Protein AF-A0A4Q5WIL7-F1 (afdb_monomer)

Foldseek 3Di:
DLVPPDDLVCQCVVCVVVLLVVQQVVQFASVCSVLVSCLVRPALVAPQQQPRDDPVCPVCCVVVVHDSRRCRPRSVVRSCCSNVVSVVVSVVVRVVCVVCTHDPDPPPPDPPPPVPDDDDPVVVCVVVD

Solvent-accessible surface area (backbone atoms only — not comparable to full-atom values): 7735 Å² total; per-residue (Å²): 99,64,90,70,79,55,58,76,82,54,48,58,73,72,45,44,66,58,48,51,54,53,30,53,77,67,41,35,42,58,83,50,50,64,59,52,53,43,49,66,56,66,36,28,60,50,74,20,47,57,57,49,90,35,74,87,60,55,67,52,24,75,79,71,75,48,59,61,60,71,53,44,71,62,17,48,54,50,20,52,51,48,48,51,53,49,52,52,50,50,52,52,50,51,64,77,39,53,86,63,23,38,62,95,66,80,78,90,78,69,85,73,71,66,74,84,71,65,69,60,71,74,69,69,47,58,90,79,111

Mean predicted aligned error: 12.11 Å

Secondar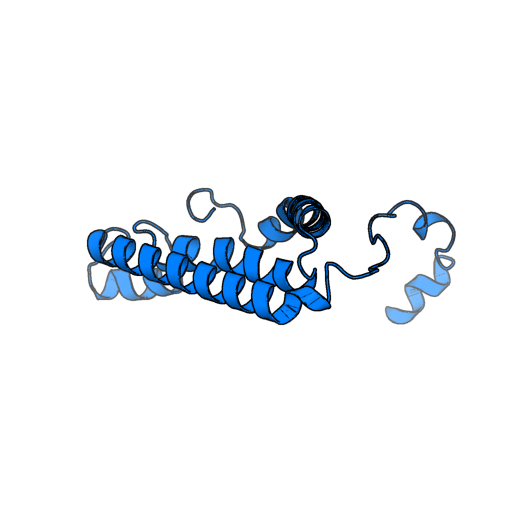y structure (DSSP, 8-state):
-GGGT--TTTHHHHHHHHHHHHHHHTT--TTHHHHHHHHHHHSHHHHTSTT---HHHHTTHHHHT--TTS-HHHHHHHHHHHHHHHHHHHHHHHHHTTTT-S---------STTGGGPPPHHHHHTTT-

Structure (mmCIF, N/CA/C/O backbone):
data_AF-A0A4Q5WIL7-F1
#
_entry.id   AF-A0A4Q5WIL7-F1
#
loop_
_atom_site.group_PDB
_atom_site.id
_atom_site.type_symbol
_atom_site.label_atom_id
_atom_site.label_alt_id
_atom_site.label_comp_id
_atom_site.label_asym_id
_atom_site.label_entity_id
_atom_site.label_seq_id
_atom_site.pdbx_PDB_ins_code
_atom_site.Cartn_x
_atom_site.Cartn_y
_atom_site.Cartn_z
_atom_site.occupancy
_atom_site.B_iso_or_equiv
_atom_site.aut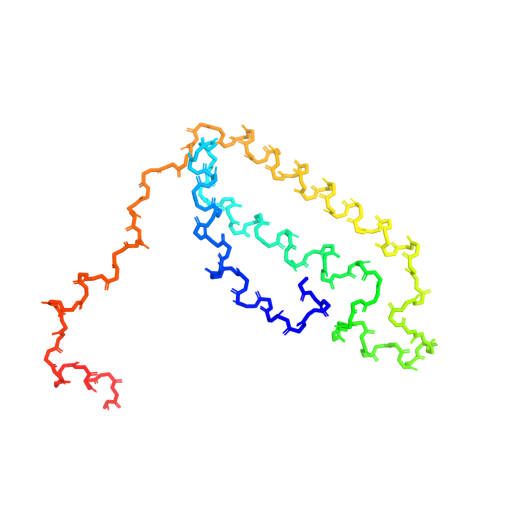h_seq_id
_atom_site.auth_comp_id
_atom_site.auth_asym_id
_atom_site.auth_atom_id
_atom_site.pdbx_PDB_model_num
ATOM 1 N N . MET A 1 1 ? -5.329 -9.335 3.075 1.00 50.16 1 MET A N 1
ATOM 2 C CA . MET A 1 1 ? -4.038 -9.954 3.466 1.00 50.16 1 MET A CA 1
ATOM 3 C C . MET A 1 1 ? -3.923 -10.091 4.975 1.00 50.16 1 MET A C 1
ATOM 5 O O . MET A 1 1 ? -3.637 -11.179 5.449 1.00 50.16 1 MET A O 1
ATOM 9 N N . THR A 1 2 ? -4.268 -9.051 5.730 1.00 52.19 2 THR A N 1
ATOM 10 C CA . THR A 1 2 ? -4.316 -9.050 7.203 1.00 52.19 2 THR A CA 1
ATOM 11 C C . THR A 1 2 ? -5.339 -10.002 7.835 1.00 52.19 2 THR A C 1
ATOM 13 O O . THR A 1 2 ? -5.088 -10.506 8.921 1.00 52.19 2 THR A O 1
ATOM 16 N N . TYR A 1 3 ? -6.437 -10.335 7.148 1.00 53.84 3 TYR A N 1
ATOM 17 C CA . TYR A 1 3 ? -7.439 -11.296 7.646 1.00 53.84 3 TYR A CA 1
ATOM 18 C C . TYR A 1 3 ? -7.083 -12.779 7.444 1.00 53.84 3 TYR A C 1
ATOM 20 O O . TYR A 1 3 ? -7.779 -13.640 7.965 1.00 53.84 3 TYR A O 1
ATOM 28 N N . GLY A 1 4 ? -6.029 -13.091 6.679 1.00 57.66 4 GLY A N 1
ATOM 29 C CA . GLY A 1 4 ? -5.700 -14.470 6.285 1.00 57.66 4 GLY A CA 1
ATOM 30 C C . GLY A 1 4 ? -4.471 -15.071 6.969 1.00 57.66 4 GLY A C 1
ATOM 31 O O . GLY A 1 4 ? -4.044 -16.146 6.570 1.00 57.66 4 GLY A O 1
ATOM 32 N N . GLY A 1 5 ? -3.833 -14.367 7.912 1.00 55.81 5 GLY A N 1
ATOM 33 C CA . GLY A 1 5 ? -2.565 -14.813 8.516 1.00 55.81 5 GLY A CA 1
ATOM 34 C C . GLY A 1 5 ? -1.364 -14.807 7.556 1.00 55.81 5 GLY A C 1
ATOM 35 O O . GLY A 1 5 ? -0.280 -15.258 7.918 1.00 55.81 5 GLY A O 1
ATOM 36 N N . VAL A 1 6 ? -1.529 -14.282 6.337 1.00 60.41 6 VAL A N 1
ATOM 37 C CA . VAL A 1 6 ? -0.452 -14.178 5.348 1.00 60.41 6 VAL A CA 1
ATOM 38 C C . VAL A 1 6 ? 0.497 -13.067 5.773 1.00 60.41 6 VAL A C 1
ATOM 40 O O . VAL A 1 6 ? 0.117 -11.895 5.842 1.00 60.41 6 VAL A O 1
ATOM 43 N N . SER A 1 7 ? 1.744 -13.448 6.047 1.00 62.59 7 SER A N 1
ATOM 44 C CA . SER A 1 7 ? 2.803 -12.516 6.411 1.00 62.59 7 SER A CA 1
ATOM 45 C C . SER A 1 7 ? 3.018 -11.487 5.302 1.00 62.59 7 SER A C 1
ATOM 47 O O . SER A 1 7 ? 3.272 -11.834 4.146 1.00 62.59 7 SER A O 1
ATOM 49 N N . LEU A 1 8 ? 2.957 -10.206 5.670 1.00 67.25 8 LEU A N 1
ATOM 50 C CA . LEU A 1 8 ? 3.194 -9.076 4.768 1.00 67.25 8 LEU A CA 1
ATOM 51 C C . LEU A 1 8 ? 4.587 -9.126 4.115 1.00 67.25 8 LEU A C 1
ATOM 53 O O . LEU A 1 8 ? 4.783 -8.527 3.063 1.00 67.25 8 LEU A O 1
ATOM 57 N N . PHE A 1 9 ? 5.530 -9.879 4.694 1.00 69.62 9 PHE A N 1
ATOM 58 C CA . PHE A 1 9 ? 6.861 -10.112 4.131 1.00 69.62 9 PHE A CA 1
ATOM 59 C C . PHE A 1 9 ? 6.856 -11.026 2.896 1.00 69.62 9 PHE A C 1
ATOM 61 O O . PHE A 1 9 ? 7.765 -10.938 2.079 1.00 69.62 9 PHE A O 1
ATOM 68 N N . VAL A 1 10 ? 5.842 -11.882 2.730 1.00 77.50 10 VAL A N 1
ATOM 69 C CA . VAL A 1 10 ? 5.768 -12.846 1.614 1.00 77.50 10 VAL A CA 1
ATOM 70 C C . VAL A 1 10 ? 5.105 -12.236 0.378 1.00 77.50 10 VAL A C 1
ATOM 72 O O . VAL A 1 10 ? 5.409 -12.601 -0.756 1.00 77.50 10 VAL A O 1
ATOM 75 N N . VAL A 1 11 ? 4.218 -11.264 0.585 1.00 78.56 11 VAL A N 1
ATOM 76 C CA . VAL A 1 11 ? 3.415 -10.646 -0.479 1.00 78.56 11 VAL A CA 1
ATOM 77 C C . VAL A 1 11 ? 4.268 -10.054 -1.608 1.00 78.56 11 VAL A C 1
ATOM 79 O O . VAL A 1 11 ? 3.948 -10.325 -2.768 1.00 78.56 11 VAL A O 1
ATOM 82 N N . PRO A 1 12 ? 5.350 -9.291 -1.342 1.00 83.19 12 PRO A N 1
ATOM 83 C CA . PRO A 1 12 ? 6.160 -8.726 -2.412 1.00 83.19 12 PRO A CA 1
ATOM 84 C C . PRO A 1 12 ? 6.743 -9.802 -3.326 1.00 83.19 12 PRO A C 1
ATOM 86 O O . PRO A 1 12 ? 6.745 -9.604 -4.533 1.00 83.19 12 PRO A O 1
ATOM 89 N N . PHE A 1 13 ? 7.154 -10.958 -2.796 1.00 83.50 13 PHE A N 1
ATOM 90 C CA . PHE A 1 13 ? 7.723 -12.038 -3.609 1.00 83.50 13 PHE A CA 1
ATOM 91 C C . PHE A 1 13 ? 6.717 -12.618 -4.606 1.00 83.50 13 PHE A C 1
ATOM 93 O O . PHE A 1 13 ? 7.068 -12.872 -5.754 1.00 83.50 13 PHE A O 1
ATOM 100 N N . ALA A 1 14 ? 5.457 -12.774 -4.196 1.00 85.31 14 ALA A N 1
ATOM 101 C CA . ALA A 1 14 ? 4.408 -13.290 -5.073 1.00 85.31 14 ALA A CA 1
ATOM 102 C C . ALA A 1 14 ? 3.904 -12.239 -6.080 1.00 85.31 14 ALA A C 1
ATOM 104 O O . ALA A 1 14 ? 3.589 -12.559 -7.224 1.00 85.31 14 ALA A O 1
ATOM 105 N N . VAL A 1 15 ? 3.810 -10.974 -5.660 1.00 85.88 15 VAL A N 1
ATOM 106 C CA . VAL A 1 15 ? 3.179 -9.906 -6.454 1.00 85.88 15 VAL A CA 1
ATOM 107 C C . VAL A 1 15 ? 4.174 -9.205 -7.383 1.00 85.88 15 VAL A C 1
ATOM 109 O O . VAL A 1 15 ? 3.775 -8.676 -8.422 1.00 85.88 15 VAL A O 1
ATOM 112 N N . TYR A 1 16 ? 5.467 -9.205 -7.057 1.00 89.06 16 TYR A N 1
ATOM 113 C CA . TYR A 1 16 ? 6.488 -8.485 -7.818 1.00 89.06 16 TYR A CA 1
ATOM 114 C C . TYR A 1 16 ? 6.574 -8.891 -9.301 1.00 89.06 16 TYR A C 1
ATOM 116 O O . TYR A 1 16 ? 6.550 -7.977 -10.129 1.00 89.06 16 TYR A O 1
ATOM 124 N N . PRO A 1 17 ? 6.587 -10.185 -9.691 1.00 86.62 17 PRO A N 1
ATOM 125 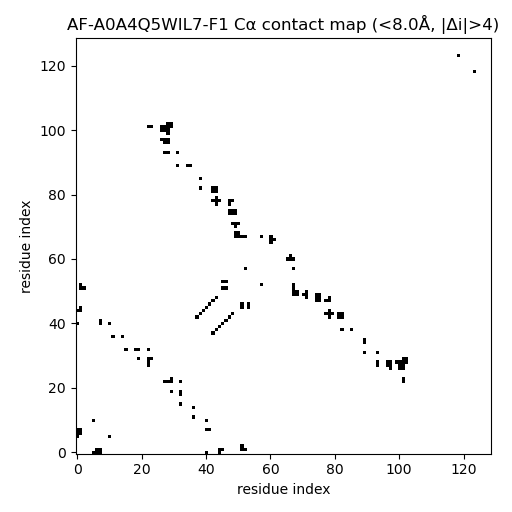C CA . PRO A 1 17 ? 6.645 -10.567 -11.107 1.00 86.62 17 PRO A CA 1
ATOM 126 C C . PRO A 1 17 ? 5.447 -10.036 -11.906 1.00 86.62 17 PRO A C 1
ATOM 128 O O . PRO A 1 17 ? 5.597 -9.517 -13.014 1.00 86.62 17 PRO A O 1
ATOM 131 N N . ILE A 1 18 ? 4.255 -10.087 -11.303 1.00 89.25 18 ILE A N 1
ATOM 132 C CA . ILE A 1 18 ? 3.014 -9.575 -11.895 1.00 89.25 18 ILE A CA 1
ATOM 133 C C . ILE A 1 18 ? 3.100 -8.052 -12.053 1.00 89.25 18 ILE A C 1
ATOM 135 O O . ILE A 1 18 ? 2.781 -7.513 -13.114 1.00 89.25 18 ILE A O 1
ATOM 139 N N . ALA A 1 19 ? 3.570 -7.349 -11.020 1.00 88.00 19 ALA A N 1
ATOM 140 C CA . ALA A 1 19 ? 3.732 -5.901 -11.052 1.00 88.00 19 ALA A CA 1
ATOM 141 C C . ALA A 1 19 ? 4.757 -5.461 -12.110 1.00 88.00 19 ALA A C 1
ATOM 143 O O . ALA A 1 19 ? 4.495 -4.517 -12.851 1.00 88.00 19 ALA A O 1
ATOM 144 N N . VAL A 1 20 ? 5.883 -6.169 -12.237 1.00 88.94 20 VAL A N 1
ATOM 145 C CA . VAL A 1 20 ? 6.902 -5.933 -13.273 1.00 88.94 20 VAL A CA 1
ATOM 146 C C . VAL A 1 20 ? 6.294 -6.045 -14.670 1.00 88.94 20 VAL A C 1
ATOM 148 O O . VAL A 1 20 ? 6.445 -5.118 -15.468 1.00 88.94 20 VAL A O 1
ATOM 151 N N . ALA A 1 21 ? 5.550 -7.118 -14.952 1.00 87.06 21 ALA A N 1
ATOM 152 C CA . ALA A 1 21 ? 4.895 -7.307 -16.245 1.00 87.06 21 ALA A CA 1
ATOM 153 C C . ALA A 1 21 ? 3.879 -6.190 -16.554 1.00 87.06 21 ALA A C 1
ATOM 155 O O . ALA A 1 21 ? 3.848 -5.655 -17.666 1.00 87.06 21 ALA A O 1
ATOM 156 N N . LEU A 1 22 ? 3.078 -5.787 -15.560 1.00 87.81 22 LEU A N 1
ATOM 157 C CA . LEU A 1 22 ? 2.047 -4.757 -15.717 1.00 87.81 22 LEU A CA 1
ATOM 158 C C . LEU A 1 22 ? 2.642 -3.356 -15.935 1.00 87.81 22 LEU A C 1
ATOM 160 O O . LEU A 1 22 ? 2.173 -2.598 -16.791 1.00 87.81 22 LEU A O 1
ATOM 164 N N . PHE A 1 23 ? 3.695 -3.020 -15.187 1.00 90.12 23 PHE A N 1
ATOM 165 C CA . PHE A 1 23 ? 4.396 -1.741 -15.290 1.00 90.12 23 PHE A CA 1
ATOM 166 C C . PHE A 1 23 ? 5.164 -1.643 -16.606 1.00 90.12 23 PHE A C 1
ATOM 168 O O . PHE A 1 23 ? 5.145 -0.584 -17.232 1.00 90.12 23 PHE A O 1
ATOM 175 N N . ARG A 1 24 ? 5.760 -2.749 -17.074 1.00 88.00 24 ARG A N 1
ATOM 176 C CA . ARG A 1 24 ? 6.421 -2.825 -18.382 1.00 88.00 24 ARG A CA 1
ATOM 177 C C . ARG A 1 24 ? 5.423 -2.600 -19.514 1.00 88.00 24 ARG A C 1
ATOM 179 O O . ARG A 1 24 ? 5.653 -1.737 -20.356 1.00 88.00 24 ARG A O 1
ATOM 186 N N . LYS A 1 25 ? 4.277 -3.293 -19.491 1.00 87.38 25 LYS A N 1
ATOM 187 C CA . LYS A 1 25 ? 3.206 -3.118 -20.491 1.00 87.38 25 LYS A CA 1
ATOM 188 C C . LYS A 1 25 ? 2.652 -1.690 -20.523 1.00 87.38 25 LYS A C 1
ATOM 190 O O . LYS A 1 25 ? 2.268 -1.205 -21.581 1.00 87.38 25 LYS A O 1
ATOM 195 N N . SER A 1 26 ? 2.624 -1.021 -19.372 1.00 85.75 26 SER A N 1
ATOM 196 C CA . SER A 1 26 ? 2.102 0.345 -19.231 1.00 85.75 26 SER A CA 1
ATOM 197 C C . SER A 1 26 ? 3.177 1.432 -19.372 1.00 85.75 26 SER A C 1
ATOM 199 O O . SER A 1 26 ? 2.865 2.612 -19.226 1.00 85.75 26 SER A O 1
ATOM 201 N N . ASN A 1 27 ? 4.434 1.050 -19.629 1.00 86.38 27 ASN A N 1
ATOM 202 C CA . ASN A 1 27 ? 5.605 1.930 -19.664 1.00 86.38 27 ASN A CA 1
ATOM 203 C C . ASN A 1 27 ? 5.735 2.851 -18.427 1.00 86.38 27 ASN A C 1
ATOM 205 O O . ASN A 1 27 ? 6.052 4.035 -18.535 1.00 86.38 27 ASN A O 1
ATOM 209 N N . ILE A 1 28 ? 5.452 2.311 -17.239 1.00 88.44 28 ILE A N 1
ATOM 210 C CA . ILE A 1 28 ? 5.547 3.021 -15.957 1.00 88.44 28 ILE A CA 1
ATOM 211 C C . ILE A 1 28 ? 6.915 2.728 -15.318 1.00 88.44 28 ILE A C 1
ATOM 213 O O . ILE A 1 28 ? 7.326 1.570 -15.313 1.00 88.44 28 ILE A O 1
ATOM 217 N N . PRO A 1 29 ? 7.603 3.707 -14.704 1.00 87.50 29 PRO A N 1
ATOM 218 C CA . PRO A 1 29 ? 8.896 3.482 -14.055 1.00 87.50 29 PRO A CA 1
ATOM 219 C C . PRO A 1 29 ? 8.901 2.350 -13.022 1.00 87.50 29 PRO A C 1
ATOM 221 O O . PRO A 1 29 ? 8.127 2.370 -12.060 1.00 87.50 29 PRO A O 1
ATOM 224 N N . LYS A 1 30 ? 9.848 1.407 -13.158 1.00 85.94 30 LYS A N 1
ATOM 225 C CA . LYS A 1 30 ? 10.015 0.238 -12.267 1.00 85.94 30 LYS A CA 1
ATOM 226 C C . LYS A 1 30 ? 10.135 0.626 -10.786 1.00 85.94 30 LYS A C 1
ATOM 228 O O . LYS A 1 30 ? 9.617 -0.069 -9.916 1.00 85.94 30 LYS A O 1
ATOM 233 N N . ARG A 1 31 ? 10.741 1.780 -10.479 1.00 87.00 31 ARG A N 1
ATOM 234 C CA . ARG A 1 31 ? 10.890 2.299 -9.102 1.00 87.00 31 ARG A CA 1
ATOM 235 C C . ARG A 1 31 ? 9.574 2.611 -8.376 1.00 87.00 31 ARG A C 1
ATOM 237 O O . ARG A 1 31 ? 9.587 2.803 -7.166 1.00 87.00 31 ARG A O 1
ATOM 244 N N . LEU A 1 32 ? 8.447 2.678 -9.089 1.00 89.25 32 LEU A N 1
ATOM 245 C CA . LEU A 1 32 ? 7.120 2.870 -8.496 1.00 89.25 32 LEU A CA 1
ATOM 246 C C . LEU A 1 32 ? 6.457 1.545 -8.072 1.00 89.25 32 LEU A C 1
ATOM 248 O O . LEU A 1 32 ? 5.451 1.575 -7.361 1.00 89.25 32 LEU A O 1
ATOM 252 N N . ILE A 1 33 ? 7.024 0.390 -8.446 1.00 89.12 33 ILE A N 1
ATOM 253 C CA . ILE A 1 33 ? 6.517 -0.931 -8.045 1.00 89.12 33 ILE A CA 1
ATOM 254 C C . ILE A 1 33 ? 6.549 -1.104 -6.517 1.00 89.12 33 ILE A C 1
ATOM 256 O O . ILE A 1 33 ? 5.493 -1.408 -5.956 1.00 89.12 33 ILE A O 1
ATOM 260 N N . PRO A 1 34 ? 7.672 -0.846 -5.806 1.00 88.50 34 PRO A N 1
ATOM 261 C CA . PRO A 1 34 ? 7.700 -0.967 -4.349 1.00 88.50 34 PRO A CA 1
ATOM 262 C C . PRO A 1 34 ? 6.679 -0.052 -3.669 1.00 88.50 34 PRO A C 1
ATOM 264 O O . PRO A 1 34 ? 5.982 -0.487 -2.759 1.00 88.50 34 PRO A O 1
ATOM 267 N N . ALA A 1 35 ? 6.530 1.186 -4.153 1.00 87.62 35 ALA A N 1
ATOM 268 C CA . ALA A 1 35 ? 5.550 2.133 -3.623 1.00 87.62 35 ALA A CA 1
ATOM 269 C C . ALA A 1 35 ? 4.105 1.642 -3.815 1.00 87.62 35 ALA A C 1
ATOM 271 O O . ALA A 1 35 ? 3.282 1.790 -2.917 1.00 87.62 35 ALA A O 1
ATOM 272 N N . SER A 1 36 ? 3.804 1.013 -4.952 1.00 88.62 36 SER A N 1
ATOM 273 C CA . SER A 1 36 ? 2.465 0.490 -5.259 1.00 88.62 36 SER A CA 1
ATOM 274 C C . SER A 1 36 ? 2.121 -0.743 -4.421 1.00 88.62 36 SER A C 1
ATOM 276 O O . SER A 1 36 ? 1.020 -0.836 -3.879 1.00 88.62 36 SER A O 1
ATOM 278 N N . ILE A 1 37 ? 3.081 -1.659 -4.248 1.00 87.38 37 ILE A N 1
ATOM 279 C CA . ILE A 1 37 ? 2.936 -2.819 -3.356 1.00 87.38 37 ILE A CA 1
ATOM 280 C C . ILE A 1 37 ? 2.775 -2.344 -1.910 1.00 87.38 37 ILE A C 1
ATOM 282 O O . ILE A 1 37 ? 1.888 -2.823 -1.204 1.00 87.38 37 ILE A O 1
ATOM 286 N N . ALA A 1 38 ? 3.586 -1.375 -1.478 1.00 85.12 38 ALA A N 1
ATOM 287 C CA . ALA A 1 38 ? 3.515 -0.829 -0.131 1.00 85.12 38 ALA A CA 1
ATOM 288 C C . ALA A 1 38 ? 2.176 -0.137 0.137 1.00 85.12 38 ALA A C 1
ATOM 290 O O . ALA A 1 38 ? 1.582 -0.360 1.192 1.00 85.12 38 ALA A O 1
ATOM 291 N N . LEU A 1 39 ? 1.658 0.626 -0.833 1.00 85.38 39 LEU A N 1
ATOM 292 C CA . LEU A 1 39 ? 0.339 1.238 -0.736 1.00 85.38 39 LEU A CA 1
ATOM 293 C C . LEU A 1 39 ? -0.738 0.178 -0.478 1.00 85.38 39 LEU A C 1
ATOM 295 O O . LEU A 1 39 ? -1.488 0.283 0.486 1.00 85.38 39 LEU A O 1
ATOM 299 N N . GLY A 1 40 ? -0.791 -0.867 -1.304 1.00 80.12 40 GLY A N 1
ATOM 300 C CA . GLY A 1 40 ? -1.812 -1.910 -1.193 1.00 80.12 40 GLY A CA 1
ATOM 301 C C . GLY A 1 40 ? -1.641 -2.851 0.002 1.00 80.12 40 GLY A C 1
ATOM 302 O O . GLY A 1 40 ? -2.611 -3.488 0.396 1.00 80.12 40 GLY A O 1
ATOM 303 N N . SER A 1 41 ? -0.433 -2.959 0.566 1.00 76.81 41 SER A N 1
ATOM 304 C CA . SER A 1 41 ? -0.117 -3.941 1.616 1.00 76.81 41 SER A CA 1
ATOM 305 C C . SER A 1 41 ? -0.069 -3.337 3.019 1.00 76.81 41 SER A C 1
ATOM 307 O O . SER A 1 41 ? -0.554 -3.967 3.957 1.00 76.81 41 SER A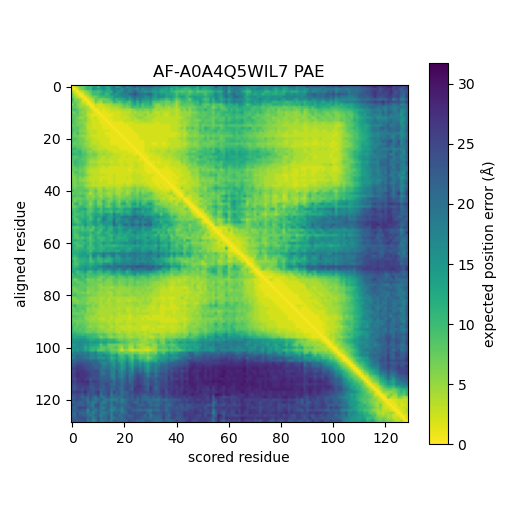 O 1
ATOM 309 N N . PHE A 1 42 ? 0.487 -2.129 3.167 1.00 73.38 42 PHE A N 1
ATOM 310 C CA . PHE A 1 42 ? 0.816 -1.518 4.463 1.00 73.38 42 PHE A CA 1
ATOM 311 C C . PHE A 1 42 ? -0.076 -0.337 4.861 1.00 73.38 42 PHE A C 1
ATOM 313 O O . PHE A 1 42 ? 0.091 0.189 5.957 1.00 73.38 42 PHE A O 1
ATOM 320 N N . THR A 1 43 ? -1.005 0.109 4.009 1.00 76.94 43 THR A N 1
ATOM 321 C CA . THR A 1 43 ? -1.860 1.270 4.324 1.00 76.94 43 THR A CA 1
ATOM 322 C C . THR A 1 43 ? -3.263 0.831 4.749 1.00 76.94 43 THR A C 1
ATOM 324 O O . THR A 1 43 ? -3.410 0.176 5.777 1.00 76.94 43 THR A O 1
ATOM 327 N N . PHE A 1 44 ? -4.300 1.122 3.962 1.00 73.25 44 PHE A N 1
ATOM 328 C CA . PHE A 1 44 ? -5.706 0.884 4.294 1.00 73.25 44 PHE A CA 1
ATOM 329 C C . PHE A 1 44 ? -6.020 -0.565 4.669 1.00 73.25 44 PHE A C 1
ATOM 331 O O . PHE A 1 44 ? -6.778 -0.797 5.606 1.00 73.25 44 PHE A O 1
ATOM 338 N N . THR A 1 45 ? -5.381 -1.540 4.022 1.00 70.62 45 THR A N 1
ATOM 339 C CA . THR A 1 45 ? -5.542 -2.964 4.345 1.00 70.62 45 THR A CA 1
ATOM 340 C C . THR A 1 45 ? -4.966 -3.364 5.696 1.00 70.62 45 THR A C 1
ATOM 342 O O . THR A 1 45 ? -5.406 -4.366 6.258 1.00 70.62 45 THR A O 1
ATOM 345 N N . MET A 1 46 ? -3.949 -2.645 6.176 1.00 68.69 46 MET A N 1
ATOM 346 C CA . MET A 1 46 ? -3.238 -2.969 7.407 1.00 68.69 46 MET A CA 1
ATOM 347 C C . MET A 1 46 ? -3.756 -2.174 8.600 1.00 68.69 46 MET A C 1
ATOM 349 O O . MET A 1 46 ? -3.832 -2.746 9.678 1.00 68.69 46 MET A O 1
ATOM 353 N N . THR A 1 47 ? -4.090 -0.895 8.406 1.00 67.88 47 THR A N 1
ATOM 354 C CA . THR A 1 47 ? -4.292 0.054 9.511 1.00 67.88 47 THR A CA 1
ATOM 355 C C . THR A 1 47 ? -5.725 0.531 9.703 1.00 67.88 47 THR A C 1
ATOM 357 O O . THR A 1 47 ? -6.085 0.873 10.826 1.00 67.88 47 THR A O 1
ATOM 360 N N . ALA A 1 48 ? -6.537 0.601 8.643 1.00 61.97 48 ALA A N 1
ATOM 361 C CA . ALA A 1 48 ? -7.829 1.289 8.714 1.00 61.97 48 ALA A C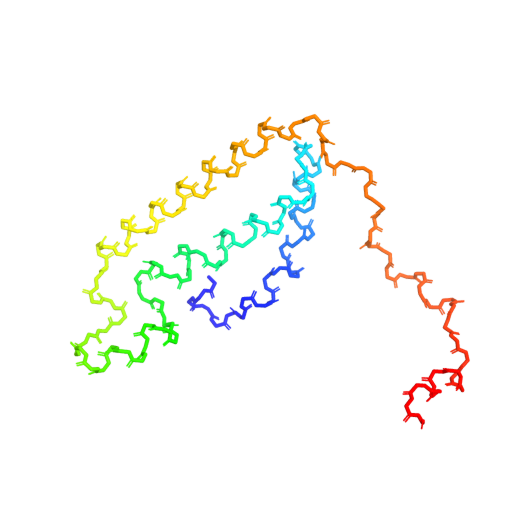A 1
ATOM 362 C C . ALA A 1 48 ? -9.046 0.401 8.473 1.00 61.97 48 ALA A C 1
ATOM 364 O O . ALA A 1 48 ? -10.136 0.766 8.910 1.00 61.97 48 ALA A O 1
ATOM 365 N N . LEU A 1 49 ? -8.903 -0.757 7.822 1.00 66.69 49 LEU A N 1
ATOM 366 C CA . LEU A 1 49 ? -10.034 -1.671 7.696 1.00 66.69 49 LEU A CA 1
ATOM 367 C C . LEU A 1 49 ? -10.439 -2.203 9.084 1.00 66.69 49 LEU A C 1
ATOM 369 O O . LEU A 1 49 ? -9.612 -2.800 9.774 1.00 66.69 49 LEU A O 1
ATOM 373 N N . PRO A 1 50 ? -11.702 -2.024 9.504 1.00 60.41 50 PRO A N 1
ATOM 374 C CA . PRO A 1 50 ? -12.139 -2.449 10.826 1.00 60.41 50 PRO A CA 1
ATOM 375 C C . PRO A 1 50 ? -12.159 -3.967 10.939 1.00 60.41 50 PRO A C 1
ATOM 377 O O . PRO A 1 50 ? -12.699 -4.639 10.063 1.00 60.41 50 PRO A O 1
ATOM 380 N N . GLY A 1 51 ? -11.599 -4.485 12.030 1.00 63.34 51 GLY A N 1
ATOM 381 C CA . GLY A 1 51 ? -11.425 -5.916 12.263 1.00 63.34 51 GLY A CA 1
ATOM 382 C C . GLY A 1 51 ? -9.981 -6.412 12.145 1.00 63.34 51 GLY A C 1
ATOM 383 O O . GLY A 1 51 ? -9.730 -7.556 12.516 1.00 63.34 51 GLY A O 1
ATOM 384 N N . THR A 1 52 ? -9.013 -5.604 11.686 1.00 62.78 52 THR A N 1
ATOM 385 C CA . THR A 1 52 ? -7.612 -6.048 11.584 1.00 62.78 52 THR A CA 1
ATOM 386 C C . THR A 1 52 ? -6.941 -6.103 12.964 1.00 62.78 52 THR A C 1
ATOM 388 O O . THR A 1 52 ? -6.783 -5.056 13.601 1.00 62.78 52 THR A O 1
ATOM 391 N N . PRO A 1 53 ? -6.493 -7.280 13.442 1.00 60.12 53 PRO A N 1
ATOM 392 C CA . PRO A 1 53 ? -5.724 -7.375 14.676 1.00 60.12 53 PRO A CA 1
ATOM 393 C C . PRO A 1 53 ? -4.302 -6.874 14.408 1.00 60.12 53 PRO A C 1
ATOM 395 O O . PRO A 1 53 ? -3.525 -7.509 13.698 1.00 60.12 53 PRO A O 1
ATOM 398 N N . GLN A 1 54 ? -3.956 -5.713 14.953 1.00 65.56 54 GLN A N 1
ATOM 399 C CA . GLN A 1 54 ? -2.663 -5.076 14.720 1.00 65.56 54 GLN A CA 1
ATOM 400 C C . GLN A 1 54 ? -1.992 -4.792 16.058 1.00 65.56 54 GLN A C 1
ATOM 402 O O . GLN A 1 54 ? -2.635 -4.229 16.934 1.00 65.56 54 GLN A O 1
ATOM 407 N N . ILE A 1 55 ? -0.711 -5.136 16.222 1.00 65.38 55 ILE A N 1
ATOM 408 C CA . ILE A 1 55 ? 0.001 -5.000 17.510 1.00 65.38 55 ILE A CA 1
ATOM 409 C C . ILE A 1 55 ? -0.104 -3.571 18.072 1.00 65.38 55 ILE A C 1
ATOM 411 O O . ILE A 1 55 ? -0.368 -3.399 19.258 1.00 65.38 55 ILE A O 1
ATOM 415 N N . GLN A 1 56 ? 0.005 -2.551 17.212 1.00 67.19 56 GLN A N 1
ATOM 416 C CA . GLN A 1 56 ? -0.106 -1.142 17.617 1.00 67.19 56 GLN A CA 1
ATOM 417 C C . GLN A 1 56 ? -1.496 -0.766 18.158 1.00 67.19 56 GLN A C 1
ATOM 419 O O . GLN A 1 56 ? -1.593 0.068 19.052 1.00 67.19 56 GLN A O 1
ATOM 424 N N . ASN A 1 57 ? -2.556 -1.426 17.683 1.00 69.38 57 ASN A N 1
ATOM 425 C CA . ASN A 1 57 ? -3.930 -1.201 18.143 1.00 69.38 57 ASN A CA 1
ATOM 426 C C . ASN A 1 57 ? -4.328 -2.186 19.259 1.00 69.38 57 ASN A C 1
ATOM 428 O O . ASN A 1 57 ? -5.185 -1.880 20.080 1.00 69.38 57 ASN A O 1
ATOM 432 N N . ALA A 1 58 ? -3.686 -3.355 19.327 1.00 70.88 58 ALA A N 1
ATOM 433 C CA . ALA A 1 58 ? -3.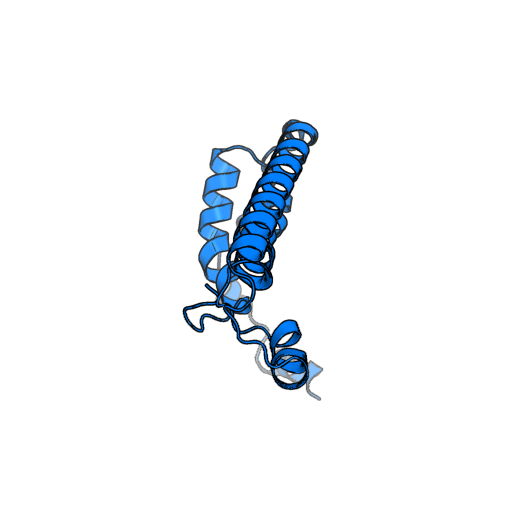977 -4.420 20.282 1.00 70.88 58 ALA A CA 1
ATOM 434 C C . ALA A 1 58 ? -3.444 -4.170 21.689 1.00 70.88 58 ALA A C 1
ATOM 436 O O . ALA A 1 58 ? -4.074 -4.607 22.646 1.00 70.88 58 ALA A O 1
ATOM 437 N N . ILE A 1 59 ? -2.340 -3.436 21.827 1.00 77.50 59 ILE A N 1
ATOM 438 C CA . ILE A 1 59 ? -1.802 -3.040 23.134 1.00 77.50 59 ILE A CA 1
ATOM 439 C C . ILE A 1 59 ? -2.787 -2.140 23.912 1.00 77.50 59 ILE A C 1
ATOM 441 O O . ILE A 1 59 ? -3.036 -2.437 25.078 1.00 77.50 59 ILE A O 1
ATOM 445 N N . PRO A 1 60 ? -3.380 -1.077 23.324 1.00 73.00 60 PRO A N 1
ATOM 446 C CA . PRO A 1 60 ? -4.294 -0.192 24.053 1.00 73.00 60 PRO A CA 1
ATOM 447 C C . PRO A 1 60 ? -5.752 -0.682 24.147 1.00 73.00 60 PRO A C 1
ATOM 449 O O . PRO A 1 60 ? -6.461 -0.235 25.045 1.00 73.00 60 PRO A O 1
ATOM 452 N N . MET A 1 61 ? -6.226 -1.585 23.277 1.00 79.50 61 MET A N 1
ATOM 453 C CA . MET A 1 61 ? -7.626 -2.066 23.287 1.00 79.50 61 MET A CA 1
ATOM 454 C C . MET A 1 61 ? -8.125 -2.534 24.675 1.00 79.50 61 MET A C 1
ATOM 456 O O . MET A 1 61 ? -9.193 -2.079 25.094 1.00 79.50 61 MET A O 1
ATOM 460 N N . PRO A 1 62 ? -7.362 -3.347 25.441 1.00 75.44 62 PRO A N 1
ATOM 461 C CA . PRO A 1 62 ? -7.754 -3.750 26.793 1.00 75.44 62 PRO A CA 1
ATOM 462 C C . PRO A 1 62 ? -7.838 -2.581 27.783 1.00 75.44 62 PRO A C 1
ATOM 464 O O . PRO A 1 62 ? -8.703 -2.589 28.652 1.00 75.44 62 PRO A O 1
ATOM 467 N N . PHE A 1 63 ? -6.979 -1.563 27.642 1.00 78.44 63 PHE A N 1
ATOM 468 C CA . PHE A 1 63 ? -6.973 -0.381 28.515 1.00 78.44 63 PHE A CA 1
ATOM 469 C C . PHE A 1 63 ? -8.184 0.529 28.279 1.00 78.44 63 PHE A C 1
ATOM 471 O O . PHE A 1 63 ? -8.678 1.139 29.222 1.00 78.44 63 PHE A O 1
ATOM 478 N N . PHE A 1 64 ? -8.676 0.612 27.039 1.00 79.06 64 PHE A N 1
ATOM 479 C CA . PHE A 1 64 ? -9.841 1.430 26.679 1.00 79.06 64 PHE A CA 1
ATOM 480 C C . PHE A 1 64 ? -11.167 0.653 26.660 1.00 79.06 64 PHE A C 1
ATOM 482 O O . PHE A 1 64 ? -12.205 1.241 26.367 1.00 79.06 64 PHE A O 1
ATOM 489 N N . GLY A 1 65 ? -11.157 -0.655 26.948 1.00 74.56 65 GLY A N 1
ATOM 490 C CA . GLY A 1 65 ? -12.353 -1.503 26.885 1.00 74.56 65 GLY A CA 1
ATOM 491 C C . GLY A 1 65 ? -12.944 -1.629 25.475 1.00 74.56 65 GLY A C 1
ATOM 492 O O . GLY A 1 65 ? -14.142 -1.864 25.323 1.00 74.56 65 GLY A O 1
ATOM 493 N N . THR A 1 66 ? -12.125 -1.440 24.437 1.00 75.81 66 THR A N 1
ATOM 494 C CA . THR A 1 66 ? -12.541 -1.476 23.029 1.00 75.81 66 THR A CA 1
ATOM 495 C C . THR A 1 66 ? -12.137 -2.792 22.361 1.00 75.81 66 THR A C 1
ATOM 497 O O . THR A 1 66 ? -11.274 -3.523 22.845 1.00 75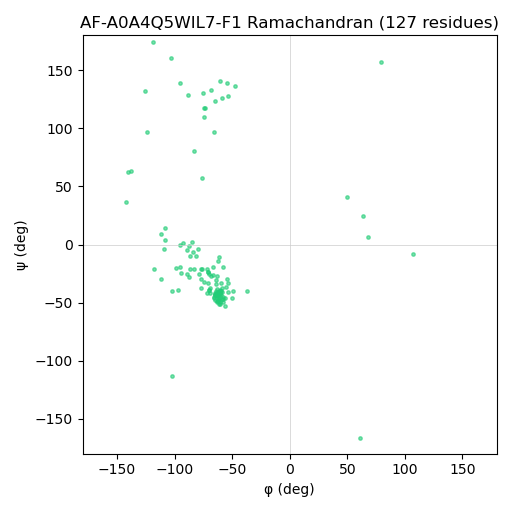.81 66 THR A O 1
ATOM 500 N N . ASN A 1 67 ? -12.779 -3.123 21.239 1.00 75.06 67 ASN A N 1
ATOM 501 C CA . ASN A 1 67 ? -12.449 -4.290 20.416 1.00 75.06 67 ASN A CA 1
ATOM 502 C C . ASN A 1 67 ? -12.024 -3.862 18.999 1.00 75.06 67 ASN A C 1
ATOM 504 O O . ASN A 1 67 ? -12.130 -2.691 18.629 1.00 75.06 67 ASN A O 1
ATOM 508 N N . THR A 1 68 ? -11.578 -4.815 18.175 1.00 69.50 68 THR A N 1
ATOM 509 C CA . THR A 1 68 ? -11.116 -4.572 16.792 1.00 69.50 68 THR A CA 1
ATOM 510 C C . THR A 1 68 ? -12.189 -3.992 15.861 1.00 69.50 68 THR A C 1
ATOM 512 O O . THR A 1 68 ? -11.865 -3.527 14.768 1.00 69.50 68 THR A O 1
ATOM 515 N N . TYR A 1 69 ? -13.450 -3.979 16.295 1.00 69.62 69 TYR A N 1
ATOM 516 C CA . TYR A 1 69 ? -14.612 -3.448 15.588 1.00 69.62 69 TYR A CA 1
ATOM 517 C C . TYR A 1 69 ? -15.200 -2.190 16.241 1.00 69.62 69 TYR A C 1
ATOM 519 O O . TYR A 1 69 ? -16.268 -1.753 15.828 1.00 69.62 69 TYR A O 1
ATOM 527 N N . ALA A 1 70 ? -14.542 -1.580 17.232 1.00 67.69 70 ALA A N 1
ATOM 528 C CA . ALA A 1 70 ? -15.134 -0.492 18.016 1.00 67.69 70 ALA A CA 1
ATOM 529 C C . ALA A 1 70 ? -15.391 0.807 17.221 1.00 67.69 70 ALA A C 1
ATOM 531 O O . ALA A 1 70 ? -16.207 1.623 17.641 1.00 67.69 70 ALA A O 1
ATOM 532 N N . ALA A 1 71 ? -14.736 1.009 16.071 1.00 69.31 71 ALA A N 1
ATOM 533 C CA . ALA A 1 71 ? -14.899 2.206 15.236 1.00 69.31 71 ALA A CA 1
ATOM 534 C C . ALA A 1 71 ? -14.971 1.875 13.727 1.00 69.31 71 ALA A C 1
ATOM 536 O O . ALA A 1 71 ? -14.112 2.303 12.950 1.00 69.31 71 ALA A O 1
ATOM 537 N N . PRO A 1 72 ? -15.993 1.125 13.273 1.00 74.69 72 PRO A N 1
ATOM 538 C CA . PRO A 1 72 ? -16.034 0.602 11.912 1.00 74.69 72 PRO A CA 1
ATOM 539 C C . PRO A 1 72 ? -16.265 1.701 10.874 1.00 74.69 72 PRO A C 1
ATOM 541 O O . PRO A 1 72 ? -15.616 1.724 9.831 1.00 74.69 72 PRO A O 1
ATOM 544 N N . THR A 1 73 ? -17.120 2.669 11.190 1.00 77.25 73 THR A N 1
ATOM 545 C CA . THR A 1 73 ? -17.440 3.800 10.315 1.00 77.25 73 THR A CA 1
ATOM 546 C C . THR A 1 73 ? -16.225 4.698 10.081 1.00 77.25 73 THR A C 1
ATOM 548 O O . THR A 1 73 ? -15.942 5.076 8.947 1.00 77.25 73 THR A O 1
ATOM 551 N N . ILE A 1 74 ? -15.462 4.995 11.140 1.00 79.81 74 ILE A N 1
ATOM 552 C CA . ILE A 1 74 ? -14.250 5.822 11.048 1.00 79.81 74 ILE A CA 1
ATOM 553 C C . ILE A 1 74 ? -13.140 5.069 10.304 1.00 79.81 74 ILE A C 1
ATOM 555 O O . ILE A 1 74 ? -12.465 5.664 9.466 1.00 79.81 74 ILE A O 1
ATOM 559 N N . GLY A 1 75 ? -12.997 3.759 10.534 1.00 79.25 75 GLY A N 1
ATOM 560 C CA . GLY A 1 75 ? -12.050 2.917 9.800 1.00 79.25 75 GLY A CA 1
ATOM 561 C C . GLY A 1 75 ? -12.318 2.881 8.292 1.00 79.25 75 GLY A C 1
ATOM 562 O O . GLY A 1 75 ? -11.397 3.025 7.485 1.00 79.25 75 GLY A O 1
ATOM 563 N N . ILE A 1 76 ? -13.587 2.785 7.882 1.00 83.19 76 ILE A N 1
ATOM 564 C CA . ILE A 1 76 ? -13.974 2.844 6.463 1.00 83.19 76 ILE A CA 1
ATOM 565 C C . ILE A 1 76 ? -13.603 4.199 5.851 1.00 83.19 76 ILE A C 1
ATOM 567 O O . ILE A 1 76 ? -12.981 4.243 4.790 1.00 83.19 76 ILE A O 1
ATOM 571 N N . ILE A 1 77 ? -13.926 5.303 6.530 1.00 84.94 77 ILE A N 1
ATOM 572 C CA . ILE A 1 77 ? -13.604 6.653 6.047 1.00 84.94 77 ILE A CA 1
ATOM 573 C C . ILE A 1 77 ? -12.084 6.829 5.915 1.00 84.94 77 ILE A C 1
ATOM 575 O O . ILE A 1 77 ? -11.598 7.249 4.865 1.00 84.94 77 ILE A O 1
ATOM 579 N N . ALA A 1 78 ? -11.316 6.441 6.936 1.00 82.75 78 ALA A N 1
ATOM 580 C CA . ALA A 1 78 ? -9.857 6.497 6.906 1.00 82.75 78 ALA A CA 1
ATOM 581 C C . ALA A 1 78 ? -9.263 5.622 5.786 1.00 82.75 78 ALA A C 1
ATOM 583 O O . ALA A 1 78 ? -8.332 6.044 5.098 1.00 82.75 78 ALA A O 1
ATOM 584 N N . SER A 1 79 ? -9.835 4.437 5.548 1.00 83.12 79 SER A N 1
ATOM 585 C CA . SER A 1 79 ? -9.430 3.539 4.460 1.00 83.12 79 SER A CA 1
ATOM 586 C C . SER A 1 79 ? -9.624 4.187 3.092 1.00 83.12 79 SER A C 1
ATOM 588 O O . SER A 1 79 ? -8.714 4.154 2.264 1.00 83.12 79 SER A O 1
ATOM 590 N N . ILE A 1 80 ? -10.779 4.822 2.865 1.00 88.19 80 ILE A N 1
ATOM 591 C CA . ILE A 1 80 ? -11.089 5.526 1.613 1.00 88.19 80 ILE A CA 1
ATOM 592 C C . ILE A 1 80 ? -10.122 6.691 1.396 1.00 88.19 80 ILE A C 1
ATOM 594 O O . ILE A 1 80 ? -9.617 6.863 0.285 1.00 88.19 80 ILE A O 1
ATOM 598 N N . ILE A 1 81 ? -9.833 7.470 2.441 1.00 89.12 81 ILE A N 1
ATOM 599 C CA . ILE A 1 81 ? -8.913 8.611 2.360 1.00 89.12 81 ILE A CA 1
ATOM 600 C C . ILE A 1 81 ? -7.501 8.141 2.002 1.00 89.12 81 ILE A C 1
ATOM 602 O O . ILE A 1 81 ? -6.904 8.671 1.067 1.00 89.12 81 ILE A O 1
ATOM 606 N N . MET A 1 82 ? -6.974 7.127 2.693 1.00 87.69 82 MET A N 1
ATOM 607 C CA . MET A 1 82 ? -5.637 6.597 2.408 1.00 87.69 82 MET A CA 1
ATOM 608 C C . MET A 1 82 ? -5.542 5.958 1.024 1.00 87.69 82 MET A C 1
ATOM 610 O O . MET A 1 82 ? -4.562 6.190 0.318 1.00 87.69 82 MET A O 1
ATOM 614 N N . PHE A 1 83 ? -6.554 5.186 0.615 1.00 87.69 83 PHE A N 1
ATOM 615 C CA . PHE A 1 83 ? -6.601 4.596 -0.721 1.00 87.69 83 PHE A CA 1
ATOM 616 C C . PHE A 1 83 ? -6.604 5.685 -1.797 1.00 87.69 83 PHE A C 1
ATOM 618 O O . PHE A 1 83 ? -5.763 5.681 -2.695 1.00 87.69 83 PHE A O 1
ATOM 625 N N . SER A 1 84 ? -7.507 6.658 -1.669 1.00 90.94 84 SER A N 1
ATOM 626 C CA . SER A 1 84 ? -7.661 7.735 -2.647 1.00 90.94 84 SER A CA 1
ATOM 627 C C . SER A 1 84 ? -6.416 8.618 -2.702 1.00 90.94 84 SER A C 1
ATOM 629 O O . SER A 1 84 ? -5.887 8.859 -3.783 1.00 90.94 84 SER A O 1
ATOM 631 N N . GLY A 1 85 ? -5.892 9.051 -1.552 1.00 92.12 85 GLY A N 1
ATOM 632 C CA . GLY A 1 85 ? -4.677 9.865 -1.477 1.00 92.12 85 GLY A CA 1
ATOM 633 C C . GLY A 1 85 ? -3.450 9.137 -2.027 1.00 92.12 85 GLY A C 1
ATOM 634 O O . GLY A 1 85 ? -2.672 9.710 -2.788 1.00 92.12 85 GLY A O 1
ATOM 635 N N . GLY A 1 86 ? -3.325 7.848 -1.716 1.00 89.06 86 GLY A N 1
ATOM 636 C CA . GLY A 1 86 ? -2.280 6.977 -2.232 1.00 89.06 86 GLY A CA 1
ATOM 637 C C . GLY A 1 86 ? -2.283 6.839 -3.750 1.00 89.06 86 GLY A C 1
ATOM 638 O O . GLY A 1 86 ? -1.256 7.031 -4.404 1.00 89.06 86 GLY A O 1
ATOM 639 N N . ILE A 1 87 ? -3.455 6.548 -4.317 1.00 90.12 87 ILE A N 1
ATOM 640 C CA . ILE A 1 87 ? -3.648 6.438 -5.765 1.00 90.12 87 ILE A CA 1
ATOM 641 C C . ILE A 1 87 ? -3.420 7.783 -6.456 1.00 90.12 87 ILE A C 1
ATOM 643 O O . ILE A 1 87 ? -2.737 7.832 -7.479 1.00 90.12 87 ILE A O 1
ATOM 647 N N . LEU A 1 88 ? -3.930 8.884 -5.898 1.00 92.06 88 LEU A N 1
ATOM 648 C CA . LEU A 1 88 ? -3.704 10.225 -6.441 1.00 92.06 88 LEU A CA 1
ATOM 649 C C . LEU A 1 88 ? -2.213 10.574 -6.471 1.00 92.06 88 LEU A C 1
ATOM 651 O O . LEU A 1 88 ? -1.720 11.069 -7.487 1.00 92.06 88 LEU A O 1
ATOM 655 N N . TRP A 1 89 ? -1.479 10.267 -5.400 1.00 91.81 89 TRP A N 1
ATOM 656 C CA . TRP A 1 89 ? -0.041 10.505 -5.338 1.00 91.81 89 TRP A CA 1
ATOM 657 C C . TRP A 1 89 ? 0.730 9.643 -6.343 1.00 91.81 89 TRP A C 1
ATOM 659 O O . TRP A 1 89 ? 1.564 10.169 -7.083 1.00 91.81 89 TRP A O 1
ATOM 669 N N . LEU A 1 90 ? 0.427 8.343 -6.434 1.00 89.44 90 LEU A N 1
ATOM 670 C CA . LEU A 1 90 ? 1.050 7.457 -7.421 1.00 89.44 90 LEU A CA 1
ATOM 671 C C . LEU A 1 90 ? 0.786 7.949 -8.844 1.00 89.44 90 LEU A C 1
ATOM 673 O O . LEU A 1 90 ? 1.730 8.098 -9.613 1.00 89.44 90 LEU A O 1
ATOM 677 N N . ASN A 1 91 ? -0.457 8.295 -9.177 1.00 89.81 91 ASN A N 1
ATOM 678 C CA . ASN A 1 91 ? -0.814 8.832 -10.490 1.00 89.81 91 ASN A CA 1
ATOM 679 C C . ASN A 1 91 ? -0.079 10.141 -10.801 1.00 89.81 91 ASN A C 1
ATOM 681 O O . ASN A 1 91 ? 0.396 10.337 -11.923 1.00 89.81 91 ASN A O 1
ATOM 685 N N . HIS A 1 92 ? 0.072 11.021 -9.809 1.00 90.56 92 HIS A N 1
ATOM 686 C CA . HIS A 1 92 ? 0.867 12.236 -9.949 1.00 90.56 92 HIS A CA 1
ATOM 687 C C . HIS A 1 92 ? 2.340 11.914 -10.254 1.00 90.56 92 HIS A C 1
ATOM 689 O O . HIS A 1 92 ? 2.921 12.485 -11.178 1.00 90.56 92 HIS A O 1
ATOM 695 N N . ARG A 1 93 ? 2.940 10.943 -9.551 1.00 91.06 93 ARG A N 1
ATOM 696 C CA . ARG A 1 93 ? 4.314 10.487 -9.820 1.00 91.06 93 ARG A CA 1
ATOM 697 C C . ARG A 1 93 ? 4.456 9.832 -11.190 1.00 91.06 93 ARG A C 1
ATOM 699 O O . ARG A 1 93 ? 5.417 10.140 -11.885 1.00 91.06 93 ARG A O 1
ATOM 706 N N . VAL A 1 94 ? 3.507 8.995 -11.608 1.00 89.19 94 VAL A N 1
ATOM 707 C CA . VAL A 1 94 ? 3.492 8.397 -12.954 1.00 89.19 94 VAL A CA 1
ATOM 708 C C . VAL A 1 94 ? 3.487 9.492 -14.017 1.00 89.19 94 VAL A C 1
ATOM 710 O O . VAL A 1 94 ? 4.268 9.431 -14.961 1.00 89.19 94 VAL A O 1
ATOM 713 N N . LYS A 1 95 ? 2.661 10.533 -13.847 1.00 86.94 95 LYS A N 1
ATOM 714 C CA . LYS A 1 95 ? 2.596 11.659 -14.787 1.00 86.94 95 LYS A CA 1
ATOM 715 C C . LYS A 1 95 ? 3.919 12.426 -14.867 1.00 86.94 95 LYS A C 1
ATOM 717 O O . LYS A 1 95 ? 4.356 12.734 -15.971 1.00 86.94 95 LYS A O 1
ATOM 722 N N . ASN A 1 96 ? 4.558 12.695 -13.730 1.00 85.94 96 ASN A N 1
ATOM 723 C CA . ASN A 1 96 ? 5.825 13.434 -13.680 1.00 85.94 96 ASN A CA 1
ATOM 724 C C . ASN A 1 96 ? 7.009 12.636 -14.238 1.00 85.94 96 ASN A C 1
ATOM 726 O O . ASN A 1 96 ? 7.987 13.223 -14.682 1.00 85.94 96 ASN A O 1
ATOM 730 N N . LEU A 1 97 ? 6.926 11.307 -14.203 1.00 84.38 97 LEU A N 1
ATOM 731 C CA . LEU A 1 97 ? 8.002 10.401 -14.600 1.00 84.38 97 LEU A CA 1
ATOM 732 C C . LEU A 1 97 ? 7.723 9.682 -15.922 1.00 84.38 97 LEU A C 1
ATOM 734 O O . LEU A 1 97 ? 8.413 8.726 -16.269 1.00 84.38 97 LEU A O 1
ATOM 738 N N . LYS A 1 98 ? 6.726 10.146 -16.684 1.00 76.75 98 LYS A N 1
ATOM 739 C CA . LYS A 1 98 ? 6.370 9.581 -17.993 1.00 76.75 98 LYS A CA 1
ATOM 740 C C . LYS A 1 98 ? 7.551 9.526 -18.963 1.00 76.75 98 LYS A C 1
ATOM 742 O O . LYS A 1 98 ? 7.576 8.655 -19.823 1.00 76.75 98 LYS A O 1
ATOM 747 N N . THR A 1 99 ? 8.499 10.450 -18.836 1.00 77.94 99 THR A N 1
ATOM 748 C CA . THR A 1 99 ? 9.683 10.543 -19.697 1.00 77.94 99 THR A CA 1
ATOM 749 C C . THR A 1 99 ? 10.766 9.515 -19.366 1.00 77.94 99 THR A C 1
ATOM 751 O O . THR A 1 99 ? 11.565 9.212 -20.243 1.00 77.94 99 THR A O 1
ATOM 754 N N . GLU A 1 100 ? 10.791 8.944 -18.154 1.00 81.56 100 GLU A N 1
ATOM 755 C CA . GLU A 1 100 ? 11.727 7.859 -17.800 1.00 81.56 100 GLU A CA 1
ATOM 756 C C . GLU A 1 100 ? 11.318 6.516 -18.426 1.00 81.56 100 GLU A C 1
ATOM 758 O O . GLU A 1 100 ? 12.180 5.700 -18.750 1.00 81.56 100 GLU A O 1
ATOM 763 N N . GLY A 1 101 ? 10.010 6.276 -18.591 1.00 79.81 101 GLY A N 1
ATOM 764 C CA . GLY A 1 101 ? 9.480 4.973 -19.001 1.00 79.81 101 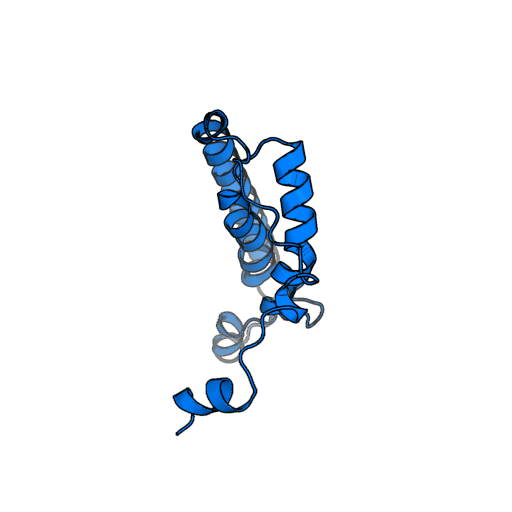GLY A CA 1
ATOM 765 C C . GLY A 1 101 ? 9.820 3.854 -18.008 1.00 79.81 101 GLY A C 1
ATOM 766 O O . GLY A 1 101 ? 10.241 4.109 -16.880 1.00 79.81 101 GLY A O 1
ATOM 767 N N . PHE A 1 102 ? 9.640 2.592 -18.408 1.00 81.12 102 PHE A N 1
ATOM 768 C CA . PHE A 1 102 ? 9.994 1.439 -17.563 1.00 81.12 102 PHE A CA 1
ATOM 769 C C . PHE A 1 102 ? 11.516 1.306 -17.330 1.00 81.12 102 PHE A C 1
ATOM 771 O O . PHE A 1 102 ? 11.931 0.787 -16.292 1.00 81.12 102 PHE A O 1
ATOM 778 N N . GLY A 1 103 ? 12.332 1.826 -18.257 1.00 74.31 103 GLY A N 1
ATOM 779 C CA . GLY A 1 103 ? 13.793 1.712 -18.273 1.00 74.31 103 GLY A CA 1
ATOM 780 C C . GLY A 1 103 ? 14.298 0.357 -18.792 1.00 74.31 103 GLY A C 1
ATOM 781 O O . GLY A 1 103 ? 13.593 -0.651 -18.728 1.00 74.31 103 GLY A O 1
ATOM 782 N N . ASN A 1 104 ? 15.541 0.324 -19.283 1.00 62.78 104 ASN A N 1
ATOM 783 C CA . ASN A 1 104 ? 16.245 -0.915 -19.634 1.00 62.78 104 ASN A CA 1
ATOM 784 C C . ASN A 1 104 ? 16.876 -1.509 -18.371 1.00 62.78 104 ASN A C 1
ATOM 786 O O . ASN A 1 104 ? 18.057 -1.309 -18.097 1.00 62.78 104 ASN A O 1
ATOM 790 N N . TYR A 1 105 ? 16.072 -2.203 -17.571 1.00 62.69 105 TYR A N 1
ATOM 791 C CA . TYR A 1 105 ? 16.599 -3.030 -16.490 1.00 62.69 105 TYR A CA 1
ATOM 792 C C . TYR A 1 105 ? 16.888 -4.430 -17.040 1.00 62.69 105 TYR A C 1
ATOM 794 O O . TYR A 1 105 ? 15.977 -4.999 -17.650 1.00 62.69 105 TYR A O 1
ATOM 802 N N . PRO A 1 106 ? 18.096 -4.989 -16.828 1.00 56.19 106 PRO A N 1
ATOM 803 C CA . PRO A 1 106 ? 18.354 -6.384 -17.155 1.00 56.19 106 PRO A CA 1
ATOM 804 C C . PRO A 1 106 ? 17.319 -7.260 -16.443 1.00 56.19 106 PRO A C 1
ATOM 806 O O . PRO A 1 106 ? 16.908 -6.970 -15.312 1.00 56.19 106 PRO A O 1
ATOM 809 N N . GLU A 1 107 ? 16.821 -8.273 -17.147 1.00 57.38 107 GLU A N 1
ATOM 810 C CA . GLU A 1 107 ? 15.889 -9.242 -16.587 1.00 57.38 107 GLU A CA 1
ATOM 811 C C . GLU A 1 107 ? 16.608 -10.037 -15.499 1.00 57.38 107 GLU A C 1
ATOM 813 O O . GLU A 1 107 ? 17.323 -10.988 -15.767 1.00 57.38 107 GLU A O 1
ATOM 818 N N . GLU A 1 108 ? 16.439 -9.633 -14.240 1.00 59.50 108 GLU A N 1
ATOM 819 C CA . GLU A 1 108 ? 16.851 -10.433 -13.082 1.00 59.50 108 GLU A CA 1
ATOM 820 C C . GLU A 1 108 ? 15.855 -11.578 -12.857 1.00 59.50 108 GLU A C 1
ATOM 822 O O . GLU A 1 108 ? 15.218 -11.676 -11.809 1.00 59.50 108 GLU A O 1
ATOM 827 N N . ILE A 1 109 ? 15.673 -12.413 -13.876 1.00 51.28 109 ILE A N 1
ATOM 828 C CA . ILE A 1 109 ? 15.069 -13.737 -13.753 1.00 51.28 109 ILE A CA 1
ATOM 829 C C . ILE A 1 109 ? 15.861 -14.672 -14.672 1.00 51.28 109 ILE A C 1
ATOM 831 O O . ILE A 1 109 ? 15.322 -15.205 -15.626 1.00 51.28 109 ILE A O 1
ATOM 835 N N . ASP A 1 110 ? 17.147 -14.845 -14.376 1.00 46.78 110 ASP A N 1
ATOM 836 C CA . ASP A 1 110 ? 17.870 -16.05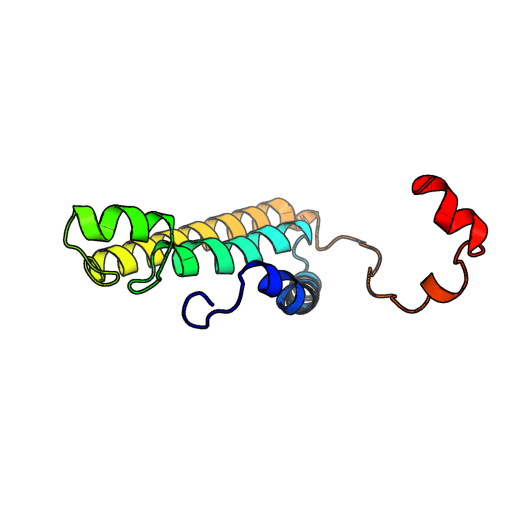9 -14.748 1.00 46.78 110 ASP A CA 1
ATOM 837 C C . ASP A 1 110 ? 18.459 -16.637 -13.465 1.00 46.78 110 ASP A C 1
ATOM 839 O O . ASP A 1 110 ? 19.478 -16.189 -12.932 1.00 46.78 110 ASP A O 1
ATOM 843 N N . SER A 1 111 ? 17.734 -17.602 -12.906 1.00 52.19 111 SER A N 1
ATOM 844 C CA . SER A 1 111 ? 18.226 -18.470 -11.839 1.00 52.19 111 SER A CA 1
ATOM 845 C C . SER A 1 111 ? 19.007 -19.675 -12.370 1.00 52.19 111 SER A C 1
ATOM 847 O O . SER A 1 111 ? 19.491 -20.444 -11.547 1.00 52.19 111 SER A O 1
ATOM 849 N N . ASP A 1 112 ? 19.204 -19.809 -13.686 1.00 51.31 112 ASP A N 1
ATOM 850 C CA . ASP A 1 112 ? 19.890 -20.974 -14.269 1.00 51.31 112 ASP A CA 1
ATOM 851 C C . ASP A 1 112 ? 21.397 -20.751 -14.521 1.00 51.31 112 ASP A C 1
ATOM 853 O O . ASP A 1 112 ? 22.165 -21.707 -14.543 1.00 51.31 112 ASP A O 1
ATOM 857 N N . ASP A 1 113 ? 21.884 -19.505 -14.584 1.00 50.97 113 ASP A N 1
ATOM 858 C CA . ASP A 1 113 ? 23.298 -19.234 -14.920 1.00 50.97 113 ASP A CA 1
ATOM 859 C C . ASP A 1 113 ? 24.266 -19.195 -13.720 1.00 50.97 113 ASP A C 1
ATOM 861 O O . ASP A 1 113 ? 25.485 -19.082 -13.888 1.00 50.97 113 ASP A O 1
ATOM 865 N N . LYS A 1 114 ? 23.771 -19.315 -12.480 1.00 51.81 114 LYS A N 1
ATOM 866 C CA . LYS A 1 114 ? 24.634 -19.320 -11.278 1.00 51.81 114 LYS A CA 1
ATOM 867 C C . LYS A 1 114 ? 25.237 -20.682 -10.939 1.00 51.81 114 LYS A C 1
ATOM 869 O O . LYS A 1 114 ? 26.078 -20.748 -10.044 1.00 51.81 114 LYS A O 1
ATOM 874 N N . GLU A 1 115 ? 24.859 -21.744 -11.643 1.00 56.31 115 GLU A N 1
ATOM 875 C CA . GLU A 1 115 ? 25.392 -23.086 -11.390 1.00 56.31 115 GLU A CA 1
ATOM 876 C C . GLU A 1 115 ? 26.796 -23.280 -11.998 1.00 56.31 115 GLU A C 1
ATOM 878 O O . GLU A 1 115 ? 27.615 -24.022 -11.460 1.00 56.31 115 GLU A O 1
ATOM 883 N N . ASN A 1 116 ? 27.145 -22.520 -13.045 1.00 56.25 116 ASN A N 1
ATOM 884 C CA . ASN A 1 116 ? 28.399 -22.701 -13.790 1.00 56.25 116 ASN A CA 1
ATOM 885 C C . ASN A 1 116 ? 29.619 -21.940 -13.236 1.00 56.25 116 ASN A C 1
ATOM 887 O O . ASN A 1 116 ? 30.707 -22.048 -13.801 1.00 56.25 116 ASN A O 1
ATOM 891 N N . ASN A 1 117 ? 29.481 -21.163 -12.154 1.00 60.91 117 ASN A N 1
ATOM 892 C CA . ASN A 1 117 ? 30.577 -20.322 -11.647 1.00 60.91 117 ASN A CA 1
ATOM 893 C C . ASN A 1 117 ? 30.652 -20.264 -10.111 1.00 60.91 117 ASN A C 1
ATOM 895 O O . ASN A 1 117 ? 30.959 -19.227 -9.517 1.00 60.91 117 ASN A O 1
ATOM 899 N N . LEU A 1 118 ? 30.349 -21.382 -9.446 1.00 71.06 118 LEU A N 1
ATOM 900 C CA . LEU A 1 118 ? 30.518 -21.489 -7.999 1.00 71.06 118 LEU A CA 1
ATOM 901 C C . LEU A 1 118 ? 32.012 -21.643 -7.656 1.00 71.06 118 LEU A C 1
ATOM 903 O O . LEU A 1 118 ? 32.696 -22.494 -8.232 1.00 71.06 118 LEU A O 1
ATOM 907 N N . PRO A 1 119 ? 32.557 -20.845 -6.718 1.00 74.88 119 PRO A N 1
ATOM 908 C CA . PRO A 1 119 ? 33.918 -21.050 -6.247 1.00 74.88 119 PRO A CA 1
ATOM 909 C C . PRO A 1 119 ? 34.035 -22.447 -5.622 1.00 74.88 119 PRO A C 1
ATOM 911 O O . PRO A 1 119 ? 33.132 -22.892 -4.916 1.00 74.88 119 PRO A O 1
ATOM 914 N N . ILE A 1 120 ? 35.162 -23.129 -5.861 1.00 80.25 120 ILE A N 1
ATOM 915 C CA . ILE A 1 120 ? 35.468 -24.437 -5.256 1.00 80.25 120 ILE A CA 1
ATOM 916 C C . ILE A 1 120 ? 35.186 -24.359 -3.753 1.00 80.25 120 ILE A C 1
ATOM 918 O O . ILE A 1 120 ? 35.578 -23.381 -3.118 1.00 80.25 120 ILE A O 1
ATOM 922 N N . PHE A 1 121 ? 34.546 -25.391 -3.199 1.00 76.69 121 PHE A N 1
ATOM 923 C CA . PHE A 1 121 ? 34.085 -25.492 -1.807 1.00 76.69 121 PHE A CA 1
ATOM 924 C C . PHE A 1 121 ? 35.026 -24.850 -0.763 1.00 76.69 121 PHE A C 1
ATOM 926 O O . PHE A 1 121 ? 34.576 -24.132 0.125 1.00 76.69 121 PHE A O 1
ATOM 933 N N . ALA A 1 122 ? 36.346 -25.005 -0.921 1.00 78.88 122 ALA A N 1
ATOM 934 C CA . ALA A 1 122 ? 37.358 -24.387 -0.061 1.00 78.88 122 ALA A CA 1
ATOM 935 C C . ALA A 1 122 ? 37.315 -22.840 -0.016 1.00 78.88 122 ALA A C 1
ATOM 937 O O . ALA A 1 122 ? 37.468 -22.252 1.051 1.00 78.88 122 ALA A O 1
ATOM 938 N N . LYS A 1 123 ? 37.072 -22.159 -1.145 1.00 81.19 123 LYS A N 1
ATOM 939 C CA . LYS A 1 123 ? 36.934 -20.691 -1.208 1.00 81.19 123 LYS A CA 1
ATOM 940 C C . LYS A 1 123 ? 35.636 -20.192 -0.563 1.00 81.19 123 LYS A C 1
ATOM 942 O O . LYS A 1 123 ? 35.596 -19.043 -0.137 1.00 81.19 123 LYS A O 1
ATOM 947 N N . ALA A 1 124 ? 34.606 -21.034 -0.467 1.00 79.62 124 ALA A N 1
ATOM 948 C CA . ALA A 1 124 ? 33.341 -20.681 0.179 1.00 79.62 124 ALA A CA 1
ATOM 949 C C . ALA A 1 124 ? 33.423 -20.691 1.720 1.00 79.62 124 ALA A C 1
ATOM 951 O O . ALA A 1 124 ? 32.616 -20.034 2.368 1.00 79.62 124 ALA A O 1
ATOM 952 N N . ILE A 1 125 ? 34.405 -21.392 2.304 1.00 86.81 125 ILE A N 1
ATOM 953 C CA . ILE A 1 125 ? 34.602 -21.496 3.764 1.00 86.81 125 ILE A CA 1
ATOM 954 C C . ILE A 1 125 ? 35.448 -20.343 4.334 1.00 86.81 125 ILE A C 1
ATOM 956 O O . ILE A 1 125 ? 35.335 -20.033 5.516 1.00 86.81 125 ILE A O 1
ATOM 960 N N . LEU A 1 126 ? 36.241 -19.656 3.502 1.00 82.62 126 LEU A N 1
ATOM 961 C CA . LEU A 1 126 ? 37.128 -18.561 3.921 1.00 82.62 126 LEU A CA 1
ATOM 962 C C . LEU A 1 126 ? 36.471 -17.465 4.797 1.00 82.62 126 LEU A C 1
ATOM 964 O O . LEU A 1 126 ? 37.129 -17.032 5.729 1.00 82.62 126 LEU A O 1
ATOM 968 N N . PRO A 1 127 ? 35.226 -16.998 4.557 1.00 80.50 127 PRO A N 1
ATOM 969 C CA . PRO A 1 127 ? 34.614 -15.955 5.389 1.00 80.50 127 PRO A CA 1
ATOM 970 C C . PRO A 1 127 ? 34.038 -16.459 6.726 1.00 80.50 127 PRO A C 1
ATOM 972 O O . PRO A 1 127 ? 33.512 -15.653 7.490 1.00 80.50 127 PRO A O 1
ATOM 975 N N . ILE A 1 128 ? 34.066 -17.772 6.985 1.00 78.31 128 ILE A N 1
ATOM 976 C CA . ILE A 1 128 ? 33.544 -18.396 8.215 1.00 78.31 128 ILE A CA 1
ATOM 977 C C . ILE A 1 128 ? 34.674 -18.691 9.224 1.00 78.31 128 ILE A C 1
ATOM 979 O O . ILE A 1 128 ? 34.394 -18.838 10.414 1.00 78.31 128 ILE A O 1
ATOM 983 N N . LEU A 1 129 ? 35.930 -18.760 8.766 1.00 58.81 129 LEU A N 1
ATOM 984 C CA . LEU A 1 129 ? 37.141 -18.893 9.590 1.00 58.81 129 LEU A CA 1
ATOM 985 C C . LEU A 1 129 ? 37.763 -17.522 9.876 1.00 58.81 129 LEU A C 1
ATOM 987 O O . LEU A 1 129 ? 38.254 -17.348 11.013 1.00 58.81 129 LEU A O 1
#

Radius of gyration: 21.0 Å; Cα contacts (8 Å, |Δi|>4): 98; chains: 1; bounding box: 55×39×49 Å

Sequence (129 aa):
MTYGGVSLFVVPFAVYPIAVALFRKSNIPKRLIPASIALGSFTFTMTALPGTPQIQNAIPMPFFGTNTYAAPTIGIIASIIMFSGGILWLNHRVKNLKTEGFGNYPEEIDSDDKENNLPIFAKAILPIL

pLDDT: mean 76.14, std 12.1, range [46.78, 92.12]